Protein AF-A0AAD5ZAA9-F1 (afdb_monomer)

Secondary structure (DSSP, 8-state):
------PPPPPPPPPPHHHHHHHHHHHHHHHHHHHHHS--SS--EEEEEE-TT-BTTBEEEEEEESS-EEEEEEEESS--TTS-SSPEEPEEEETTEEEE--SS---S-EEEEEEETT--EEEEEEEE-TT--SSEEEEEEPEE-

pLDDT: mean 80.76, std 20.38, range [36.91, 98.44]

Sequence (145 aa):
MSIQTKIKSSSPPPPSIITMASRLFALSASLALLCLLIPSAYGKTASFHVEQGSNNIYFAVNIKYDGVITAVALKQTNPPYSRESGWLPFTHNFGTVWRFDPQDPTLPPFSIKITDSQNNNFVAKNVIPPNWKPNTVYTANLVRA

Foldseek 3Di:
DDDDDDDDDDDDDDDDPVVVVVVVVVVVVVVVVVVVVDPPPAFWKKKWAWAQPDDQQKTKTQIDGDAAFPWKWKAAPDDPPVDDRDTHTWDDDDDRMTIDGDPDGHADQIKMWTQGPVRWIWIFPSQQGRPHHHRDMTMGGIDTD

Structure (mmCIF, N/CA/C/O backbone):
data_AF-A0AAD5ZAA9-F1
#
_entry.id   AF-A0AAD5ZAA9-F1
#
loop_
_atom_site.group_PDB
_atom_site.id
_atom_site.type_symbol
_atom_site.label_atom_id
_atom_site.label_alt_id
_atom_site.label_comp_id
_atom_site.label_asym_id
_atom_site.label_entity_id
_atom_site.label_seq_id
_atom_site.pdbx_PDB_ins_code
_atom_site.Cartn_x
_atom_site.Cartn_y
_atom_site.Cartn_z
_atom_site.occupancy
_atom_site.B_iso_or_equiv
_atom_site.auth_seq_id
_atom_site.auth_comp_id
_atom_site.auth_asym_id
_atom_site.auth_atom_id
_atom_site.pdbx_PDB_model_num
ATOM 1 N N . MET A 1 1 ? -73.974 -15.258 64.549 1.00 39.56 1 MET A N 1
ATOM 2 C CA . MET A 1 1 ? -74.560 -14.489 63.432 1.00 39.56 1 MET A CA 1
ATOM 3 C C . MET A 1 1 ? -73.467 -13.552 62.931 1.00 39.56 1 MET A C 1
ATOM 5 O O . MET A 1 1 ? -73.210 -12.546 63.573 1.00 39.56 1 MET A O 1
ATOM 9 N N . SER A 1 2 ? -72.708 -13.965 61.911 1.00 40.00 2 SER A N 1
ATOM 10 C CA . SER A 1 2 ? -71.515 -13.239 61.441 1.00 40.00 2 SER A CA 1
ATOM 11 C C . SER A 1 2 ? -71.872 -12.331 60.270 1.00 40.00 2 SER A C 1
ATOM 13 O O . SER A 1 2 ? -72.460 -12.785 59.291 1.00 40.00 2 SER A O 1
ATOM 15 N N . ILE A 1 3 ? -71.522 -11.052 60.384 1.00 44.72 3 ILE A N 1
ATOM 16 C CA . ILE A 1 3 ? -71.769 -10.025 59.371 1.00 44.72 3 ILE A CA 1
ATOM 17 C C . ILE A 1 3 ? -70.599 -10.057 58.381 1.00 44.72 3 ILE A C 1
ATOM 19 O O . ILE A 1 3 ? -69.461 -9.807 58.767 1.00 44.72 3 ILE A O 1
ATOM 23 N N . GLN A 1 4 ? -70.868 -10.381 57.116 1.00 37.91 4 GLN A N 1
ATOM 24 C CA . GLN A 1 4 ? -69.881 -10.294 56.035 1.00 37.91 4 GLN A CA 1
ATOM 25 C C . GLN A 1 4 ? -69.883 -8.873 55.452 1.00 37.91 4 GLN A C 1
ATOM 27 O O . GLN A 1 4 ? -70.872 -8.445 54.856 1.00 37.91 4 GLN A O 1
ATOM 32 N N . THR A 1 5 ? -68.780 -8.139 55.592 1.00 48.19 5 THR A N 1
ATOM 33 C CA . THR A 1 5 ? -68.548 -6.858 54.909 1.00 48.19 5 THR A CA 1
ATOM 34 C C . THR A 1 5 ? -67.944 -7.111 53.525 1.00 48.19 5 THR A C 1
ATOM 36 O O . THR A 1 5 ? -66.814 -7.565 53.375 1.00 48.19 5 THR A O 1
ATOM 39 N N . LYS A 1 6 ? -68.717 -6.825 52.474 1.00 49.00 6 LYS A N 1
ATOM 40 C CA . LYS A 1 6 ? -68.293 -6.960 51.074 1.00 49.00 6 LYS A CA 1
ATOM 41 C C . LYS A 1 6 ? -67.412 -5.764 50.681 1.00 49.00 6 LYS A C 1
ATOM 43 O O . LYS A 1 6 ? -67.917 -4.657 50.521 1.00 49.00 6 LYS A O 1
ATOM 48 N N . ILE A 1 7 ? -66.108 -5.981 50.510 1.00 52.75 7 ILE A N 1
ATOM 49 C CA . ILE A 1 7 ? -65.159 -4.957 50.042 1.00 52.75 7 ILE A CA 1
ATOM 50 C C . ILE A 1 7 ? -65.324 -4.797 48.521 1.00 52.75 7 ILE A C 1
ATOM 52 O O . ILE A 1 7 ? -65.201 -5.761 47.765 1.00 52.75 7 ILE A O 1
ATOM 56 N N . LYS A 1 8 ? -65.650 -3.585 48.061 1.00 44.75 8 LYS A N 1
ATOM 57 C CA . LYS A 1 8 ? -65.793 -3.247 46.637 1.00 44.75 8 LYS A CA 1
ATOM 58 C C . LYS A 1 8 ? -64.402 -3.095 46.011 1.00 44.75 8 LYS A C 1
ATOM 60 O O . LYS A 1 8 ? -63.651 -2.208 46.394 1.00 44.75 8 LYS A O 1
ATOM 65 N N . SER A 1 9 ? -64.068 -3.961 45.055 1.00 45.44 9 SER A N 1
ATOM 66 C CA . SER A 1 9 ? -62.850 -3.867 44.240 1.00 45.44 9 SER A CA 1
ATOM 67 C C . SER A 1 9 ? -62.952 -2.666 43.292 1.00 45.44 9 SER A C 1
ATOM 69 O O . SER A 1 9 ? -63.839 -2.622 42.440 1.00 45.44 9 SER A O 1
ATOM 71 N N . SER A 1 10 ? -62.076 -1.675 43.460 1.00 44.81 10 SER A N 1
ATOM 72 C CA . SER A 1 10 ? -61.859 -0.601 42.487 1.00 44.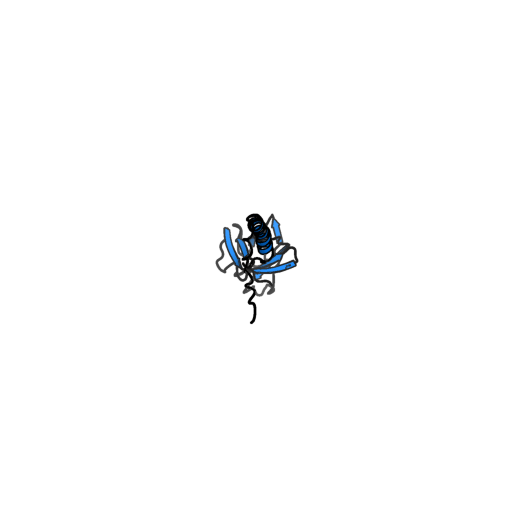81 10 SER A CA 1
ATOM 73 C C . SER A 1 10 ? -60.661 -0.960 41.609 1.00 44.81 10 SER A C 1
ATOM 75 O O . SER A 1 10 ? -59.551 -1.113 42.118 1.00 44.81 10 SER A O 1
ATOM 77 N N . SER A 1 11 ? -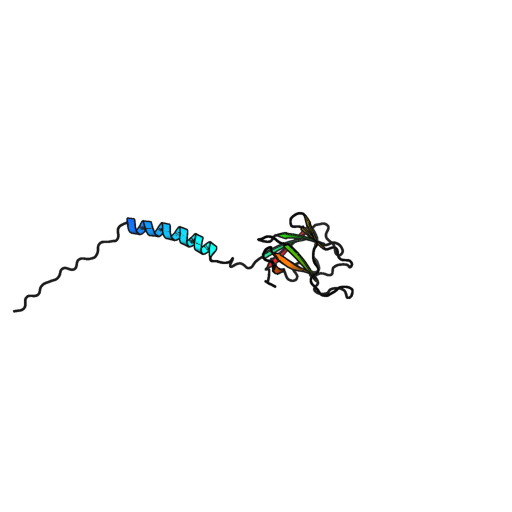60.868 -1.091 40.300 1.00 48.34 11 SER A N 1
ATOM 78 C CA . SER A 1 11 ? -59.777 -1.237 39.331 1.00 48.34 11 SER A CA 1
ATOM 79 C C . SER A 1 11 ? -58.938 0.049 39.252 1.00 48.34 11 SER A C 1
ATOM 81 O O . SER A 1 11 ? -59.514 1.138 39.337 1.00 48.34 11 SER A O 1
ATOM 83 N N . PRO A 1 12 ? -57.609 -0.037 39.053 1.00 53.31 12 PRO A N 1
ATOM 84 C CA . PRO A 1 12 ? -56.766 1.145 38.897 1.00 53.31 12 PRO A CA 1
ATOM 85 C C . PRO A 1 12 ? -57.106 1.906 37.599 1.00 53.31 12 PRO A C 1
ATOM 87 O O . PRO A 1 12 ? -57.483 1.275 36.607 1.00 53.31 12 PRO A O 1
ATOM 90 N N . PRO A 1 13 ? -56.991 3.248 37.583 1.00 55.03 13 PRO A N 1
ATOM 91 C CA . PRO A 1 13 ? -57.265 4.037 36.387 1.00 55.03 13 PRO A CA 1
ATOM 92 C C . PRO A 1 13 ? -56.233 3.740 35.284 1.00 55.03 13 PRO A C 1
ATOM 94 O O . PRO A 1 13 ? -55.067 3.471 35.595 1.00 55.03 13 PRO A O 1
ATOM 97 N N . PRO A 1 14 ? -56.624 3.801 33.996 1.00 54.78 14 PRO A N 1
ATOM 98 C CA . PRO A 1 14 ? -55.675 3.652 32.902 1.00 54.78 14 PRO A CA 1
ATOM 99 C C . PRO A 1 14 ? -54.648 4.798 32.931 1.00 54.78 14 PRO A C 1
ATOM 101 O O . PRO A 1 14 ? -55.004 5.932 33.261 1.00 54.78 14 PRO A O 1
ATOM 104 N N . PRO A 1 15 ? -53.374 4.533 32.591 1.00 51.41 15 PRO A N 1
ATOM 105 C CA . PRO A 1 15 ? -52.352 5.571 32.564 1.00 51.41 15 PRO A CA 1
ATOM 106 C C . PRO A 1 15 ? -52.678 6.638 31.507 1.00 51.41 15 PRO A C 1
ATOM 108 O O . PRO A 1 15 ? -53.058 6.324 30.379 1.00 51.41 15 PRO A O 1
ATOM 111 N N . SER A 1 16 ?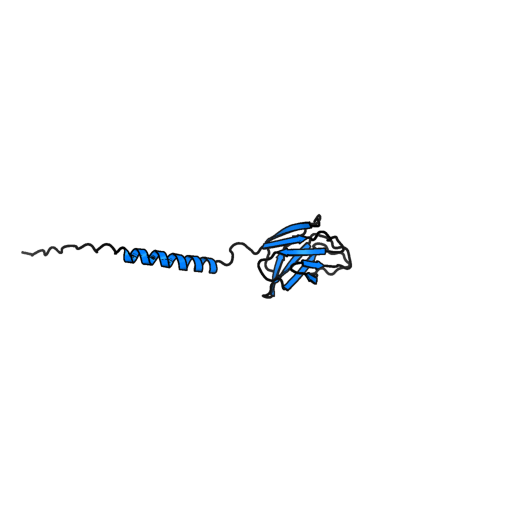 -52.518 7.909 31.879 1.00 53.25 16 SER A N 1
ATOM 112 C CA . SER A 1 16 ? -52.784 9.069 31.022 1.00 53.25 16 SER A CA 1
ATOM 113 C C . SER A 1 16 ? -51.862 9.110 29.793 1.00 53.25 16 SER A C 1
ATOM 115 O O . SER A 1 16 ? -50.688 8.752 29.873 1.00 53.25 16 SER A O 1
ATOM 117 N N . ILE A 1 17 ? -52.361 9.651 28.672 1.00 51.44 17 ILE A N 1
ATOM 118 C CA . ILE A 1 17 ? -51.643 9.819 27.383 1.00 51.44 17 ILE A CA 1
ATOM 119 C C . ILE A 1 17 ? -50.272 10.509 27.548 1.00 51.44 17 ILE A C 1
ATOM 121 O O . ILE A 1 17 ? -49.320 10.208 26.827 1.00 51.44 17 ILE A O 1
ATOM 125 N N . ILE A 1 18 ? -50.135 11.378 28.554 1.00 46.84 18 ILE A N 1
ATOM 126 C CA . ILE A 1 18 ? -48.894 12.097 28.879 1.00 46.84 18 ILE A CA 1
ATOM 127 C C . ILE A 1 18 ? -47.756 11.120 29.242 1.00 46.84 18 ILE A C 1
ATOM 129 O O . ILE A 1 18 ? -46.609 11.340 28.862 1.00 46.84 18 ILE A O 1
ATOM 133 N N . THR A 1 19 ? -48.067 9.988 29.885 1.00 45.69 19 THR A N 1
ATOM 134 C CA . THR A 1 19 ? -47.085 8.952 30.250 1.00 45.69 19 THR A CA 1
ATOM 135 C C . THR A 1 19 ? -46.587 8.154 29.035 1.00 45.69 19 THR A C 1
ATOM 137 O O . THR A 1 19 ? -45.471 7.633 29.062 1.00 45.69 19 THR A O 1
ATOM 140 N N . MET A 1 20 ? -47.363 8.081 27.946 1.00 46.16 20 MET A N 1
ATOM 141 C CA . MET A 1 20 ? -46.938 7.437 26.694 1.00 46.16 20 MET A CA 1
ATOM 142 C C . MET A 1 20 ? -45.967 8.312 25.888 1.00 46.16 20 MET A C 1
ATOM 144 O O . MET A 1 20 ? -45.001 7.794 25.326 1.00 46.16 20 MET A O 1
ATOM 148 N N . ALA A 1 21 ? -46.165 9.634 25.872 1.00 44.53 21 ALA A N 1
ATOM 149 C CA . ALA A 1 21 ? -45.329 10.562 25.104 1.00 44.53 21 ALA A CA 1
ATOM 150 C C . ALA A 1 21 ? -43.888 10.676 25.645 1.00 44.53 21 ALA A C 1
ATOM 152 O O . ALA A 1 21 ? -42.945 10.851 24.872 1.00 44.53 21 ALA A O 1
ATOM 153 N N . SER A 1 22 ? -43.682 10.481 26.953 1.00 36.91 22 SER A N 1
ATOM 154 C CA . SER A 1 22 ? -42.344 10.482 27.567 1.00 36.91 22 SER A CA 1
ATOM 155 C C . SER A 1 22 ? -41.469 9.295 27.144 1.00 36.91 22 SER A C 1
ATOM 157 O O . SER A 1 22 ? -40.252 9.343 27.309 1.00 36.91 22 SER A O 1
ATOM 159 N N . ARG A 1 23 ? -42.056 8.228 26.583 1.00 46.72 23 ARG A N 1
ATOM 160 C CA . ARG A 1 23 ? -41.303 7.038 26.154 1.00 46.72 23 ARG A CA 1
ATOM 161 C C . ARG A 1 23 ? -40.798 7.105 24.713 1.00 46.72 23 ARG A C 1
ATOM 163 O O . ARG A 1 23 ? -39.872 6.374 24.384 1.00 46.72 23 ARG A O 1
ATOM 170 N N . LEU A 1 24 ? -41.322 8.006 23.882 1.00 46.22 24 LEU A N 1
ATOM 171 C CA . LEU A 1 24 ? -40.852 8.191 22.501 1.00 46.22 24 LEU A CA 1
ATOM 172 C C . LEU A 1 24 ? -39.565 9.030 22.418 1.00 46.22 24 LEU A C 1
ATOM 174 O O . LEU A 1 24 ? -38.697 8.730 21.603 1.00 46.22 24 LEU A O 1
ATOM 178 N N . PHE A 1 25 ? -39.381 10.008 23.311 1.00 47.34 25 PHE A N 1
ATOM 179 C CA . PHE A 1 25 ? -38.142 10.801 23.380 1.00 47.34 25 PHE A CA 1
ATOM 180 C C . PHE A 1 25 ? -36.964 10.061 24.035 1.00 47.34 25 PHE A C 1
ATOM 182 O O . PHE A 1 25 ? -35.810 10.358 23.740 1.00 47.34 25 PHE A O 1
ATOM 189 N N . ALA A 1 26 ? -37.225 9.062 24.882 1.00 49.62 26 ALA A N 1
ATOM 190 C CA . ALA A 1 26 ? -36.168 8.240 25.477 1.00 49.62 26 ALA A CA 1
ATOM 191 C C . ALA A 1 26 ? -35.554 7.233 24.481 1.00 49.62 26 ALA A C 1
ATOM 193 O O . ALA A 1 26 ? -34.403 6.820 24.646 1.00 49.62 26 ALA A O 1
ATOM 194 N N . LEU A 1 27 ? -36.290 6.851 23.427 1.00 47.12 27 LEU A N 1
ATOM 195 C CA . LEU A 1 27 ? -35.786 5.945 22.390 1.00 47.12 27 LEU A CA 1
ATOM 196 C C . LEU A 1 27 ? -34.840 6.632 21.392 1.00 47.12 27 LEU A C 1
ATOM 198 O O . LEU A 1 27 ? -33.920 5.977 20.906 1.00 47.12 27 LEU A O 1
ATOM 202 N N . SER A 1 28 ? -35.013 7.929 21.104 1.00 55.03 28 SER A N 1
ATOM 203 C CA . SER A 1 28 ? -34.153 8.632 20.136 1.00 55.03 28 SER A CA 1
ATOM 204 C C . SER A 1 28 ? -32.735 8.853 20.670 1.00 55.03 28 SER A C 1
ATOM 206 O O . SER A 1 28 ? -31.763 8.619 19.954 1.00 55.03 28 SER A O 1
ATOM 208 N N . ALA A 1 29 ? -32.604 9.208 21.952 1.00 52.12 29 ALA A N 1
ATOM 209 C CA . ALA A 1 29 ? -31.305 9.319 22.614 1.00 52.12 29 ALA A CA 1
ATOM 210 C C . ALA A 1 29 ? -30.630 7.947 22.805 1.00 52.12 29 ALA A C 1
ATOM 212 O O . ALA A 1 29 ? -29.414 7.830 22.653 1.00 52.12 29 ALA A O 1
A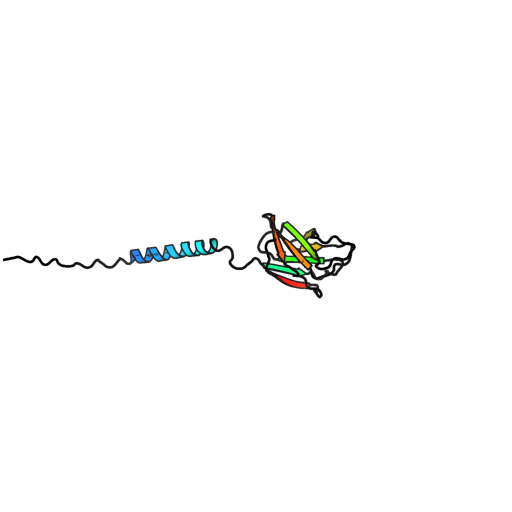TOM 213 N N . SER A 1 30 ? -31.413 6.892 23.070 1.00 57.97 30 SER A N 1
ATOM 214 C CA . SER A 1 30 ? -30.886 5.532 23.261 1.00 57.97 30 SER A CA 1
ATOM 215 C C . SER A 1 30 ? -30.327 4.918 21.973 1.00 57.97 30 SER A C 1
ATOM 217 O O . SER A 1 30 ? -29.340 4.191 22.031 1.00 57.97 30 SER A O 1
ATOM 219 N N . LEU A 1 31 ? -30.908 5.224 20.806 1.00 53.16 31 LEU A N 1
ATOM 220 C CA . LEU A 1 31 ? -30.427 4.701 19.523 1.00 53.16 31 LEU A CA 1
ATOM 221 C C . LEU A 1 31 ? -29.135 5.396 19.057 1.00 53.16 31 LEU A C 1
ATOM 223 O O . LEU A 1 31 ? -28.230 4.732 18.556 1.00 53.16 31 LEU A O 1
ATOM 227 N N . ALA A 1 32 ? -29.009 6.709 19.282 1.00 56.78 32 ALA A N 1
ATOM 228 C CA . ALA A 1 32 ? -27.769 7.444 19.018 1.00 56.78 32 ALA A CA 1
ATOM 229 C C . ALA A 1 32 ? -26.620 6.965 19.923 1.00 56.78 32 ALA A C 1
ATOM 231 O O . ALA A 1 32 ? -25.493 6.799 19.457 1.00 56.78 32 ALA A O 1
ATOM 232 N N . LEU A 1 33 ? -26.917 6.674 21.194 1.00 55.81 33 LEU A N 1
ATOM 233 C CA . LEU A 1 33 ? -25.949 6.097 22.124 1.00 55.81 33 LEU A CA 1
ATOM 234 C C . LEU A 1 33 ? -25.558 4.661 21.724 1.00 55.81 33 LEU A C 1
ATOM 236 O O . LEU A 1 33 ? -24.389 4.304 21.830 1.00 55.81 33 LEU A O 1
ATOM 240 N N . LEU A 1 34 ? -26.492 3.864 21.185 1.00 55.06 34 LEU A N 1
ATOM 241 C CA . LEU A 1 34 ? -26.191 2.540 20.627 1.00 55.06 34 LEU A CA 1
ATOM 242 C C . LEU A 1 34 ? -25.273 2.615 19.395 1.00 55.06 34 LEU A C 1
ATOM 244 O O . LEU A 1 34 ? -24.342 1.823 19.296 1.00 55.06 34 LEU A O 1
ATOM 248 N N . CYS A 1 35 ? -25.470 3.584 18.491 1.00 54.88 35 CYS A N 1
ATOM 249 C CA . CYS A 1 35 ? -24.570 3.806 17.347 1.00 54.88 35 CYS A CA 1
ATOM 250 C C . CYS A 1 35 ? -23.137 4.191 17.757 1.00 54.88 35 CYS A C 1
ATOM 252 O O . CYS A 1 35 ? -22.214 3.969 16.981 1.00 54.88 35 CYS A O 1
ATOM 254 N N . LEU A 1 36 ? -22.940 4.745 18.960 1.00 57.59 36 LEU A N 1
ATOM 255 C CA . LEU A 1 36 ? -21.615 5.054 19.516 1.00 57.59 36 LEU A CA 1
ATOM 256 C C . LEU A 1 36 ? -21.005 3.888 20.318 1.00 57.59 36 LEU A C 1
ATOM 258 O O . LEU A 1 36 ? -19.793 3.851 20.512 1.00 57.59 36 LEU A O 1
ATOM 262 N N . LEU A 1 37 ? -21.828 2.946 20.792 1.00 57.41 37 LEU A N 1
ATOM 263 C CA . LEU A 1 37 ? -21.423 1.801 21.622 1.00 57.41 37 LEU A CA 1
ATOM 264 C C . LEU A 1 37 ? -21.113 0.532 20.822 1.00 57.41 37 LEU A C 1
ATOM 266 O O . LEU A 1 37 ? -20.570 -0.419 21.382 1.00 57.41 37 LEU A O 1
ATOM 270 N N . ILE A 1 38 ? -21.438 0.506 19.530 1.00 55.53 38 ILE A N 1
ATOM 271 C CA . ILE A 1 38 ? -21.005 -0.556 18.626 1.00 55.53 38 ILE A CA 1
ATOM 272 C C . ILE A 1 38 ? -19.684 -0.080 18.000 1.00 55.53 38 ILE A C 1
ATOM 274 O O . ILE A 1 38 ? -19.733 0.704 17.050 1.00 55.53 38 ILE A O 1
ATOM 278 N N . PRO A 1 39 ? -18.491 -0.508 18.478 1.00 55.25 39 PRO A N 1
ATOM 279 C 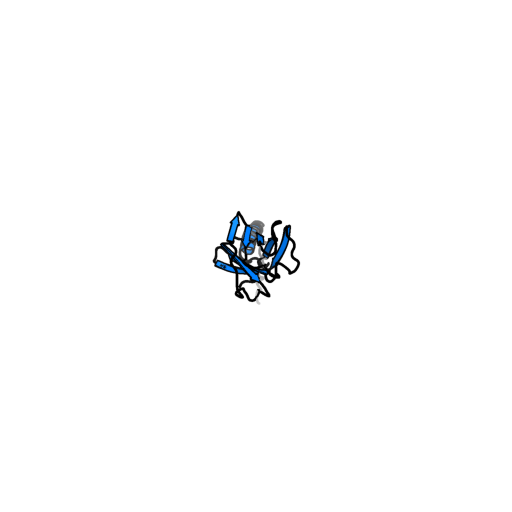CA . PRO A 1 39 ? -17.306 -0.440 17.623 1.00 55.25 39 PRO A CA 1
ATOM 280 C C . PRO A 1 39 ? -17.696 -1.090 16.301 1.00 55.25 39 PRO A C 1
ATOM 282 O O . PRO A 1 39 ? -18.325 -2.148 16.341 1.00 55.25 39 PRO A O 1
ATOM 285 N N . SER A 1 40 ? -17.422 -0.432 15.169 1.00 56.31 40 SER A N 1
ATOM 286 C CA . SER A 1 40 ? -17.875 -0.872 13.847 1.00 56.31 40 SER A CA 1
ATOM 287 C C . SER A 1 40 ? -17.787 -2.398 13.741 1.00 56.31 40 SER A C 1
ATOM 289 O O . SER A 1 40 ? -16.707 -2.975 13.675 1.00 56.31 40 SER A O 1
ATOM 291 N N . ALA A 1 41 ? -18.943 -3.075 13.789 1.00 51.53 41 ALA A N 1
ATOM 292 C CA . ALA A 1 41 ? -19.013 -4.542 13.779 1.00 51.53 41 ALA A CA 1
ATOM 293 C C . ALA A 1 41 ? -18.507 -5.130 12.445 1.00 51.53 41 ALA A C 1
ATOM 295 O O . ALA A 1 41 ? -18.383 -6.341 12.274 1.00 51.53 41 ALA A O 1
ATOM 296 N N . TYR A 1 42 ? -18.195 -4.244 11.503 1.00 57.47 42 TYR A N 1
ATOM 297 C CA . TYR A 1 42 ? -17.533 -4.494 10.245 1.00 57.47 42 TYR A CA 1
ATOM 298 C C . TYR A 1 42 ? -16.040 -4.222 10.446 1.00 57.47 42 TYR A C 1
ATOM 300 O O . TYR A 1 42 ? -15.645 -3.091 10.732 1.00 57.47 42 TYR A O 1
ATOM 308 N N . GLY A 1 43 ? -15.211 -5.264 10.332 1.00 71.00 43 GLY A N 1
ATOM 309 C CA . GLY A 1 43 ? -13.756 -5.137 10.428 1.00 71.00 43 GLY A CA 1
ATOM 310 C C . GLY A 1 43 ? -13.210 -4.005 9.547 1.00 71.00 43 GLY A C 1
ATOM 311 O O . GLY A 1 43 ? -13.802 -3.655 8.524 1.00 71.00 43 GLY A O 1
ATOM 312 N N . LYS A 1 44 ? -12.077 -3.409 9.944 1.00 88.69 44 LYS A N 1
ATOM 313 C CA . LYS A 1 44 ? -11.480 -2.301 9.184 1.00 88.69 44 LYS A CA 1
ATOM 314 C C . LYS A 1 44 ? -11.148 -2.756 7.761 1.00 88.69 44 LYS A C 1
ATOM 316 O O . LYS A 1 44 ? -10.595 -3.835 7.565 1.00 88.69 44 LYS A O 1
ATOM 321 N N . THR A 1 45 ? -11.444 -1.918 6.775 1.00 94.56 45 THR A N 1
ATOM 322 C CA . THR A 1 45 ? -11.114 -2.165 5.367 1.00 94.56 45 THR A CA 1
ATOM 323 C C . THR A 1 45 ? -10.254 -1.036 4.822 1.00 94.56 45 THR A C 1
ATOM 325 O O . THR A 1 45 ? -10.253 0.079 5.347 1.00 94.56 45 THR A O 1
ATOM 328 N N . ALA A 1 46 ? -9.499 -1.330 3.768 1.00 96.50 46 ALA A N 1
ATOM 329 C CA . ALA A 1 46 ? -8.800 -0.319 2.989 1.00 96.50 46 ALA A CA 1
ATOM 330 C C . ALA A 1 46 ? -8.836 -0.669 1.502 1.00 96.50 46 ALA A C 1
ATOM 332 O O . ALA A 1 46 ? -8.889 -1.844 1.124 1.00 96.50 46 ALA A O 1
ATOM 333 N N . SER A 1 47 ? -8.801 0.367 0.666 1.00 97.94 47 SER A N 1
ATOM 334 C CA . SER A 1 47 ? -8.649 0.242 -0.785 1.00 97.94 47 SER A CA 1
ATOM 335 C C . SER A 1 47 ? -7.302 0.803 -1.220 1.00 97.94 47 SER A C 1
ATOM 337 O O . SER A 1 47 ? -6.883 1.858 -0.750 1.00 97.94 47 SER A O 1
ATOM 339 N N . PHE A 1 48 ? -6.648 0.086 -2.121 1.00 98.12 48 PHE A N 1
ATOM 340 C CA . PHE A 1 48 ? -5.292 0.304 -2.598 1.00 98.12 48 PHE A CA 1
ATOM 341 C C . PHE A 1 48 ? -5.366 0.501 -4.110 1.00 98.12 48 PHE A C 1
ATOM 343 O O . PHE A 1 48 ? -5.426 -0.467 -4.870 1.00 98.12 48 PHE A O 1
ATOM 350 N N . HIS A 1 49 ? -5.427 1.753 -4.551 1.00 98.38 49 HIS A N 1
ATOM 351 C CA . HIS A 1 49 ? -5.376 2.092 -5.969 1.00 98.38 49 HIS A CA 1
ATOM 352 C C . HIS A 1 49 ? -3.917 2.182 -6.395 1.00 98.38 49 HIS A C 1
ATOM 354 O O . HIS A 1 49 ? -3.186 3.067 -5.962 1.00 98.38 49 HIS A O 1
ATOM 360 N N . VAL A 1 50 ? -3.477 1.227 -7.208 1.00 97.81 50 VAL A N 1
ATOM 361 C CA . VAL A 1 50 ? -2.138 1.255 -7.793 1.00 97.81 50 VAL A CA 1
ATOM 362 C C . VAL A 1 50 ? -2.125 2.296 -8.903 1.00 97.81 50 VAL A C 1
ATOM 364 O O . VAL A 1 50 ? -2.900 2.194 -9.852 1.00 97.81 50 VAL A O 1
ATOM 367 N N . GLU A 1 51 ? -1.243 3.283 -8.797 1.00 97.19 51 GLU A N 1
ATOM 368 C CA . GLU A 1 51 ? -1.169 4.405 -9.734 1.00 97.19 51 GLU A CA 1
ATOM 369 C C . GLU A 1 51 ? -0.718 3.953 -11.132 1.00 97.19 51 GLU A C 1
ATOM 371 O O . GLU A 1 51 ? 0.024 2.977 -11.273 1.00 97.19 51 GLU A O 1
ATOM 376 N N . GLN A 1 52 ? -1.140 4.673 -12.177 1.00 95.38 52 GLN A N 1
ATOM 377 C CA . GLN A 1 52 ? -0.912 4.306 -13.586 1.00 95.38 52 GLN A CA 1
ATOM 378 C 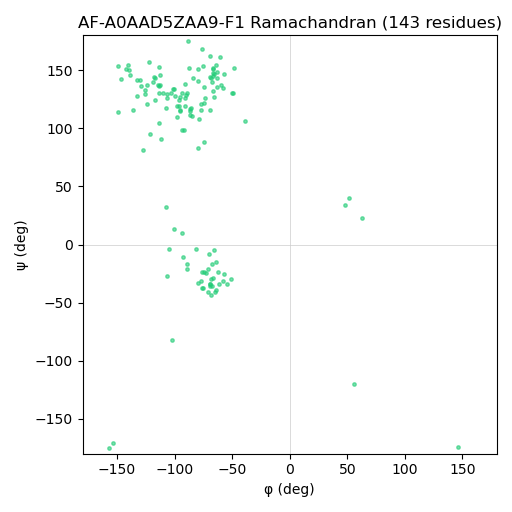C . GLN A 1 52 ? 0.575 4.152 -13.964 1.00 95.38 52 GLN A C 1
ATOM 380 O O . GLN A 1 52 ? 0.897 3.336 -14.823 1.00 95.38 52 GLN A O 1
ATOM 385 N N . GLY A 1 53 ? 1.479 4.903 -13.326 1.00 93.56 53 GLY A N 1
ATOM 386 C CA . GLY A 1 53 ? 2.927 4.840 -13.582 1.00 93.56 53 GLY A CA 1
ATOM 387 C C . GLY A 1 53 ? 3.661 3.690 -12.881 1.00 93.56 53 GLY A C 1
ATOM 388 O O . GLY A 1 53 ? 4.866 3.532 -13.074 1.00 93.56 53 GLY A O 1
ATOM 389 N N . SER A 1 54 ? 2.963 2.903 -12.057 1.00 95.31 54 SER A N 1
ATOM 390 C CA . SER A 1 54 ? 3.586 1.833 -11.278 1.00 95.31 54 SER A CA 1
ATOM 391 C C . SER A 1 54 ? 4.087 0.688 -12.159 1.00 95.31 54 SER A C 1
ATOM 393 O O . SER A 1 54 ? 3.452 0.297 -13.134 1.00 95.31 54 SER A O 1
ATOM 395 N N . ASN A 1 55 ? 5.221 0.111 -11.784 1.00 93.88 55 ASN A N 1
ATOM 396 C CA . ASN A 1 55 ? 5.845 -1.068 -12.373 1.00 93.88 55 ASN A CA 1
ATOM 397 C C . ASN A 1 55 ? 6.706 -1.780 -11.301 1.00 93.88 55 ASN A C 1
ATOM 399 O O . ASN A 1 55 ? 6.650 -1.448 -10.118 1.00 93.88 55 ASN A O 1
ATOM 403 N N . ASN A 1 56 ? 7.511 -2.771 -11.687 1.00 90.00 56 ASN A N 1
ATOM 404 C CA . ASN A 1 56 ? 8.279 -3.547 -10.709 1.00 90.00 56 ASN A CA 1
ATOM 405 C C . ASN A 1 56 ? 9.440 -2.762 -10.068 1.00 90.00 56 ASN A C 1
ATOM 407 O O . ASN A 1 56 ? 9.880 -3.141 -8.988 1.00 90.00 56 ASN A O 1
ATOM 411 N N . ILE A 1 57 ? 9.930 -1.685 -10.684 1.00 90.81 57 ILE A N 1
ATOM 412 C CA . ILE A 1 57 ? 11.034 -0.852 -10.170 1.00 90.81 57 ILE A CA 1
ATOM 413 C C . ILE A 1 57 ? 10.560 0.494 -9.597 1.00 90.81 57 ILE A C 1
ATOM 415 O O . ILE A 1 57 ? 11.359 1.249 -9.057 1.00 90.81 57 ILE A O 1
ATOM 419 N N . TYR A 1 58 ? 9.264 0.789 -9.692 1.00 92.94 58 TYR A N 1
ATOM 420 C CA . TYR A 1 58 ? 8.630 1.987 -9.151 1.00 92.94 58 TYR A CA 1
ATOM 421 C C . TYR A 1 58 ? 7.194 1.654 -8.762 1.00 92.94 58 TYR A C 1
ATOM 423 O O . TYR A 1 58 ? 6.381 1.365 -9.634 1.00 92.94 58 TYR A O 1
ATOM 431 N N . PHE A 1 59 ? 6.849 1.700 -7.479 1.00 95.31 59 PHE A N 1
ATOM 432 C CA . PHE A 1 59 ? 5.507 1.340 -7.029 1.00 95.31 59 PHE A CA 1
ATOM 433 C C . PHE A 1 59 ? 4.866 2.486 -6.246 1.00 95.31 59 PHE A C 1
ATOM 435 O O . PHE A 1 59 ? 5.389 2.910 -5.218 1.00 95.31 59 PHE A O 1
ATOM 442 N N . ALA A 1 60 ? 3.719 2.980 -6.714 1.00 96.62 60 ALA A N 1
ATOM 443 C CA . ALA A 1 60 ? 2.954 4.022 -6.042 1.00 96.62 60 ALA A CA 1
ATOM 444 C C . ALA A 1 60 ? 1.510 3.565 -5.816 1.00 96.62 60 ALA A C 1
ATOM 446 O O . ALA A 1 60 ? 0.848 3.041 -6.716 1.00 96.62 60 ALA A O 1
ATOM 447 N N . VAL A 1 61 ? 1.021 3.764 -4.595 1.00 97.75 61 VAL A N 1
ATOM 448 C CA . VAL A 1 61 ? -0.315 3.338 -4.186 1.00 97.75 61 VAL A CA 1
ATOM 449 C C . VAL A 1 61 ? -1.035 4.461 -3.457 1.00 97.75 61 VAL A C 1
ATOM 451 O O . VAL A 1 61 ? -0.523 5.035 -2.495 1.00 97.75 61 VAL A O 1
ATOM 454 N N . ASN A 1 62 ? -2.244 4.758 -3.908 1.00 97.94 62 ASN A N 1
ATOM 455 C CA . ASN A 1 62 ? -3.174 5.633 -3.223 1.00 97.94 62 ASN A CA 1
ATOM 456 C C . ASN A 1 62 ? -4.055 4.800 -2.291 1.00 97.94 62 ASN A C 1
ATOM 458 O O . ASN A 1 62 ? -4.754 3.880 -2.727 1.00 97.94 62 ASN A O 1
ATOM 462 N N . ILE A 1 63 ? -3.977 5.090 -0.991 1.00 97.75 63 ILE A N 1
ATOM 463 C CA . ILE A 1 63 ? -4.637 4.291 0.040 1.00 97.75 63 ILE A CA 1
ATOM 464 C C . ILE A 1 63 ? -5.825 5.056 0.609 1.00 97.75 63 ILE A C 1
ATOM 466 O O . ILE A 1 63 ? -5.667 6.089 1.259 1.00 97.75 63 ILE A O 1
ATOM 470 N N . LYS A 1 64 ? -7.019 4.488 0.430 1.00 96.81 64 LYS A N 1
ATOM 471 C CA . LYS A 1 64 ? -8.236 4.928 1.110 1.00 96.81 64 LYS A CA 1
ATOM 472 C C . LYS A 1 64 ? -8.452 4.076 2.356 1.00 96.81 64 LYS A C 1
ATOM 474 O O . LYS A 1 64 ? -8.682 2.871 2.251 1.00 96.81 64 LYS A O 1
ATOM 479 N N . TYR A 1 65 ? -8.396 4.721 3.514 1.00 94.75 65 TYR A N 1
ATOM 480 C CA . TYR A 1 65 ? -8.560 4.128 4.839 1.00 94.75 65 TYR A CA 1
ATOM 481 C C . TYR A 1 65 ? -9.411 5.060 5.705 1.00 94.75 65 TYR A C 1
ATOM 483 O O . TYR A 1 65 ? -9.328 6.280 5.561 1.00 94.75 65 TYR A O 1
ATOM 491 N N . ASP A 1 66 ? -10.230 4.489 6.585 1.00 90.94 66 ASP A N 1
ATOM 492 C CA . ASP A 1 66 ? -11.043 5.257 7.529 1.00 90.94 66 ASP A CA 1
ATOM 493 C C . ASP A 1 66 ? -10.184 5.698 8.726 1.00 90.94 66 ASP A C 1
ATOM 495 O O . ASP A 1 66 ? -10.077 5.016 9.749 1.00 90.94 66 ASP A O 1
ATOM 499 N N . GLY A 1 67 ? -9.461 6.801 8.527 1.00 91.81 67 GLY A N 1
ATOM 500 C CA . GLY A 1 67 ? -8.557 7.394 9.506 1.00 91.81 67 GLY A CA 1
ATOM 501 C C . GLY A 1 67 ? -7.335 8.053 8.870 1.00 91.81 67 GLY A C 1
ATOM 502 O O . GLY A 1 67 ? -7.206 8.147 7.651 1.00 91.81 67 GLY A O 1
ATOM 503 N N . VAL A 1 68 ? -6.410 8.502 9.719 1.00 94.19 68 VAL A N 1
ATOM 504 C CA . VAL A 1 68 ? -5.151 9.121 9.285 1.00 94.19 68 VAL A CA 1
ATOM 505 C C . VAL A 1 68 ? -4.048 8.071 9.275 1.00 94.19 68 VAL A C 1
ATOM 507 O O . VAL A 1 68 ? -3.795 7.429 10.295 1.00 94.19 68 VAL A O 1
ATOM 510 N N . ILE A 1 69 ? -3.392 7.917 8.127 1.00 96.50 69 ILE A N 1
ATOM 511 C CA . ILE A 1 69 ? -2.223 7.052 7.960 1.00 96.50 69 ILE A CA 1
ATOM 512 C C . ILE A 1 69 ? -0.964 7.871 8.245 1.00 96.50 69 ILE A C 1
ATOM 514 O O . ILE A 1 69 ? -0.779 8.937 7.662 1.00 96.50 69 ILE A O 1
ATOM 518 N N . THR A 1 70 ? -0.094 7.362 9.113 1.00 97.12 70 THR A N 1
ATOM 519 C CA . THR A 1 70 ? 1.189 7.992 9.467 1.00 97.12 70 THR A CA 1
ATOM 520 C C . THR A 1 70 ? 2.386 7.270 8.863 1.00 97.12 70 THR A C 1
ATOM 522 O O . THR A 1 70 ? 3.398 7.907 8.585 1.00 97.12 70 THR A O 1
ATOM 525 N N . ALA A 1 71 ? 2.274 5.966 8.608 1.00 97.75 71 ALA A N 1
ATOM 526 C CA . ALA A 1 71 ? 3.294 5.202 7.904 1.00 97.75 71 ALA A CA 1
ATOM 527 C C . ALA A 1 71 ? 2.684 4.054 7.100 1.00 97.75 71 ALA A C 1
ATOM 529 O O . ALA A 1 71 ? 1.632 3.506 7.439 1.00 97.75 71 ALA A O 1
ATOM 530 N N . VAL A 1 72 ? 3.387 3.666 6.039 1.00 98.12 72 VAL A N 1
ATOM 531 C CA . VAL A 1 72 ? 3.047 2.515 5.203 1.00 98.12 72 VAL A CA 1
ATOM 532 C C . VAL A 1 72 ? 4.302 1.692 4.978 1.00 98.12 72 VAL A C 1
ATOM 534 O O . VAL A 1 72 ? 5.391 2.240 4.816 1.00 98.12 72 VAL A O 1
ATOM 537 N N . ALA A 1 73 ? 4.162 0.371 4.975 1.00 97.12 73 ALA A N 1
ATOM 538 C CA . ALA A 1 73 ? 5.244 -0.534 4.623 1.00 97.12 73 ALA A CA 1
ATOM 539 C C . ALA A 1 73 ? 4.743 -1.710 3.784 1.00 97.12 73 ALA A C 1
ATOM 541 O O . ALA A 1 73 ? 3.595 -2.129 3.898 1.00 97.12 73 ALA A O 1
ATOM 542 N N . LEU A 1 74 ? 5.624 -2.290 2.979 1.00 95.44 74 LEU A N 1
ATOM 543 C CA . LEU A 1 74 ? 5.351 -3.437 2.122 1.00 95.44 74 LEU A CA 1
ATOM 544 C C . LEU A 1 74 ? 6.192 -4.627 2.532 1.00 95.44 74 LEU A C 1
ATOM 546 O O . LEU A 1 74 ? 7.360 -4.492 2.880 1.00 95.44 74 LEU A O 1
ATOM 550 N N . LYS A 1 75 ? 5.606 -5.813 2.438 1.00 94.88 75 LYS A N 1
ATOM 551 C CA . LYS A 1 75 ? 6.322 -7.075 2.564 1.00 94.88 75 LYS A CA 1
ATOM 552 C C . LYS A 1 75 ? 6.047 -7.935 1.344 1.00 94.88 75 LYS A C 1
ATOM 554 O O . LYS A 1 75 ? 4.894 -8.148 0.968 1.00 94.88 75 LYS A O 1
ATOM 559 N N . GLN A 1 76 ? 7.119 -8.436 0.746 1.00 92.56 76 GLN A N 1
ATOM 560 C CA . GLN A 1 76 ? 7.052 -9.416 -0.331 1.00 92.56 76 GLN A CA 1
ATOM 561 C C . GLN A 1 76 ? 6.931 -10.812 0.265 1.00 92.56 76 GLN A C 1
ATOM 563 O O . GLN A 1 76 ? 7.541 -11.104 1.294 1.00 92.56 76 GLN A O 1
ATOM 568 N N . THR A 1 77 ? 6.160 -11.677 -0.390 1.00 91.31 77 THR A N 1
ATOM 569 C CA . THR A 1 77 ? 6.070 -13.081 0.035 1.00 91.31 77 THR A CA 1
ATOM 570 C C . THR A 1 77 ? 7.391 -13.814 -0.213 1.00 91.31 77 THR A C 1
ATOM 572 O O . THR A 1 77 ? 7.871 -14.501 0.680 1.00 91.31 77 THR A O 1
ATOM 575 N N . ASN A 1 78 ? 8.003 -13.591 -1.381 1.00 86.75 78 ASN A N 1
ATOM 576 C CA . ASN A 1 78 ? 9.270 -14.198 -1.790 1.00 86.75 78 ASN A CA 1
ATOM 577 C C . ASN A 1 78 ? 10.245 -13.087 -2.233 1.00 86.75 78 ASN A C 1
ATOM 579 O O . ASN A 1 78 ? 10.310 -12.780 -3.426 1.00 86.75 78 ASN A O 1
ATOM 583 N N . PRO A 1 79 ? 10.927 -12.397 -1.300 1.00 82.88 79 PRO A N 1
ATOM 584 C CA . PRO A 1 79 ? 11.923 -11.390 -1.660 1.00 82.88 79 PRO A CA 1
ATOM 585 C C . PRO A 1 79 ? 13.143 -12.041 -2.343 1.00 82.88 79 PRO A C 1
ATOM 587 O O . PRO A 1 79 ? 13.452 -13.201 -2.060 1.00 82.88 79 PRO A O 1
ATOM 590 N N . PRO A 1 80 ? 13.847 -11.322 -3.238 1.00 80.56 80 PRO A N 1
ATOM 591 C CA . PRO A 1 80 ? 15.109 -11.805 -3.794 1.00 80.56 80 PRO A CA 1
ATOM 592 C C . PRO A 1 80 ? 16.170 -11.947 -2.691 1.00 80.56 80 PRO A C 1
ATOM 594 O O . PRO A 1 80 ? 16.121 -11.232 -1.693 1.00 80.56 80 PRO A O 1
ATOM 597 N N . TYR A 1 81 ? 17.162 -12.822 -2.890 1.00 80.81 81 TYR A N 1
ATOM 598 C CA . TYR A 1 81 ? 18.249 -13.049 -1.920 1.00 80.81 81 TYR A CA 1
ATOM 599 C C . TYR A 1 81 ? 19.046 -11.783 -1.571 1.00 80.81 81 TYR A C 1
ATOM 601 O O . TYR A 1 81 ? 19.615 -11.704 -0.487 1.00 80.81 81 TYR A O 1
ATOM 609 N N . SER A 1 82 ? 19.070 -10.792 -2.466 1.00 78.62 82 SER A N 1
ATOM 610 C CA . SER A 1 82 ? 19.700 -9.485 -2.245 1.00 78.62 82 SER A CA 1
ATOM 611 C C . SER A 1 82 ? 18.966 -8.605 -1.225 1.00 78.62 82 SER A C 1
ATOM 613 O O . SER A 1 82 ? 19.475 -7.546 -0.866 1.00 78.62 82 SER A O 1
ATOM 615 N N . ARG A 1 83 ? 17.773 -9.004 -0.756 1.00 79.94 83 ARG A N 1
ATOM 616 C CA . ARG A 1 83 ? 16.904 -8.186 0.093 1.00 79.94 83 ARG A CA 1
ATOM 617 C C . ARG A 1 83 ? 16.541 -8.875 1.401 1.00 79.94 83 ARG A C 1
ATOM 619 O O . ARG A 1 83 ? 16.122 -10.031 1.428 1.00 79.94 83 ARG A O 1
ATOM 626 N N . GLU A 1 84 ? 16.586 -8.103 2.483 1.00 74.25 84 GLU A N 1
ATOM 627 C CA . GLU A 1 84 ? 16.095 -8.538 3.787 1.00 74.25 84 GLU A CA 1
ATOM 628 C C . GLU A 1 84 ? 14.613 -8.938 3.738 1.00 74.25 84 GLU A C 1
ATOM 630 O O . GLU A 1 84 ? 13.750 -8.240 3.195 1.00 74.25 84 GLU A O 1
ATOM 635 N N . SER A 1 85 ? 14.300 -10.073 4.360 1.00 80.19 85 SER A N 1
ATOM 636 C CA . SER A 1 85 ? 12.922 -10.525 4.532 1.00 80.19 85 SER A CA 1
ATOM 637 C C . SER A 1 85 ? 12.234 -9.697 5.621 1.00 80.19 85 SER A C 1
ATOM 639 O O . SER A 1 85 ? 12.237 -10.069 6.791 1.00 80.19 85 SER A O 1
ATOM 641 N N . GLY A 1 86 ? 11.629 -8.567 5.251 1.00 90.62 86 GLY A N 1
ATOM 642 C CA . GLY A 1 86 ? 11.086 -7.614 6.222 1.00 90.62 86 GLY A CA 1
ATOM 643 C C . GLY A 1 86 ? 9.981 -6.700 5.698 1.00 90.62 86 GLY A C 1
ATOM 644 O O . GLY A 1 86 ? 9.483 -6.857 4.583 1.00 90.62 86 GLY A O 1
ATOM 645 N N . TRP A 1 87 ? 9.567 -5.763 6.556 1.00 94.69 87 TRP A N 1
ATOM 646 C CA . TRP A 1 87 ? 8.681 -4.657 6.193 1.00 94.69 87 TRP A CA 1
ATOM 647 C C . TRP A 1 87 ? 9.519 -3.509 5.635 1.00 94.69 87 TRP A C 1
ATOM 649 O O . TRP A 1 87 ? 10.334 -2.937 6.350 1.00 94.69 87 TRP A O 1
ATOM 659 N N . LEU A 1 88 ? 9.289 -3.169 4.375 1.00 93.50 88 LEU A N 1
ATOM 660 C CA . LEU A 1 88 ? 9.999 -2.131 3.642 1.00 93.50 88 LEU A CA 1
ATOM 661 C C . LEU A 1 88 ? 9.165 -0.847 3.680 1.00 93.50 88 LEU A C 1
ATOM 663 O O . LEU A 1 88 ? 8.019 -0.878 3.225 1.00 93.50 88 LEU A O 1
ATOM 667 N N . PRO A 1 89 ? 9.673 0.259 4.242 1.00 95.31 89 PRO A N 1
ATOM 668 C CA . PRO A 1 89 ? 8.890 1.476 4.395 1.00 95.31 89 PRO A CA 1
ATOM 669 C C . PRO A 1 89 ? 8.603 2.126 3.041 1.00 95.31 89 PRO A C 1
ATOM 671 O O . PRO A 1 89 ? 9.437 2.121 2.138 1.00 95.31 89 PRO A O 1
ATOM 674 N N . PHE A 1 90 ? 7.418 2.710 2.921 1.00 96.81 90 PHE A N 1
ATOM 675 C CA . PHE A 1 90 ? 7.078 3.619 1.835 1.00 96.81 90 PHE A CA 1
ATOM 676 C C . PHE A 1 90 ? 7.481 5.037 2.228 1.00 96.81 90 PHE A C 1
ATOM 678 O O . PHE A 1 90 ? 7.452 5.412 3.401 1.00 96.81 90 PHE A O 1
ATOM 685 N N . THR A 1 91 ? 7.781 5.852 1.229 1.00 96.00 91 THR A N 1
ATOM 686 C CA . THR A 1 91 ? 7.897 7.298 1.369 1.00 96.00 91 THR A CA 1
ATOM 687 C C . THR A 1 91 ? 6.529 7.928 1.122 1.00 96.00 91 THR A C 1
ATOM 689 O O . THR A 1 91 ? 5.857 7.615 0.135 1.00 96.00 91 THR A O 1
ATOM 692 N N . HIS A 1 92 ? 6.094 8.812 2.021 1.00 95.25 92 HIS A N 1
ATOM 693 C CA . HIS A 1 92 ? 4.915 9.642 1.770 1.00 95.25 92 HIS A CA 1
ATOM 694 C C . HIS A 1 92 ? 5.224 10.600 0.618 1.00 95.25 92 HIS A C 1
ATOM 696 O O . HIS A 1 92 ? 6.259 11.262 0.637 1.00 95.25 92 HIS A O 1
ATOM 702 N N . ASN A 1 93 ? 4.369 10.622 -0.403 1.00 88.50 93 ASN A N 1
ATOM 703 C CA . ASN A 1 93 ? 4.581 11.461 -1.577 1.00 88.50 93 ASN A CA 1
ATOM 704 C C . ASN A 1 93 ? 3.691 12.711 -1.504 1.00 88.50 93 ASN A C 1
ATOM 706 O O . ASN A 1 93 ? 4.128 13.764 -1.053 1.00 88.50 93 ASN A O 1
ATOM 710 N N . PHE A 1 94 ? 2.419 12.597 -1.897 1.00 87.88 94 PHE A N 1
ATOM 711 C CA . PHE A 1 94 ? 1.450 13.695 -1.851 1.00 87.88 94 PHE A CA 1
ATOM 712 C C . PHE A 1 94 ? 0.048 13.163 -1.552 1.00 87.88 94 PHE A C 1
ATOM 714 O O . PHE A 1 94 ? -0.337 12.101 -2.043 1.00 87.88 94 PHE A O 1
ATOM 721 N N . GLY A 1 95 ? -0.733 13.905 -0.760 1.00 90.94 95 GLY A N 1
ATOM 722 C CA . GLY A 1 95 ? -2.086 13.502 -0.374 1.00 90.94 95 GLY A CA 1
ATOM 723 C C . GLY A 1 95 ? -2.097 12.121 0.288 1.00 90.94 95 GLY A C 1
ATOM 724 O O . GLY A 1 95 ? -1.440 11.911 1.307 1.00 90.94 95 GLY A O 1
ATOM 725 N N . THR A 1 96 ? -2.824 11.176 -0.307 1.00 92.06 96 THR A N 1
ATOM 726 C CA . THR A 1 96 ? -2.943 9.777 0.146 1.00 92.06 96 THR A CA 1
ATOM 727 C C . THR A 1 96 ? -2.068 8.801 -0.651 1.00 92.06 96 THR A C 1
ATOM 729 O O . THR A 1 96 ? -2.251 7.586 -0.544 1.00 92.06 96 THR A O 1
ATOM 732 N N . VAL A 1 97 ? -1.122 9.313 -1.448 1.00 96.06 97 VAL A N 1
ATOM 733 C CA . VAL A 1 97 ? -0.211 8.514 -2.277 1.00 96.06 97 VAL A CA 1
ATOM 734 C C . VAL A 1 97 ? 1.071 8.198 -1.515 1.00 96.06 97 VAL A C 1
ATOM 736 O O . VAL A 1 97 ? 1.795 9.088 -1.061 1.00 96.06 97 VAL A O 1
ATOM 739 N N . TRP A 1 98 ? 1.380 6.909 -1.450 1.00 97.81 98 TRP A N 1
ATOM 740 C CA . TRP A 1 98 ? 2.588 6.361 -0.853 1.00 97.81 98 TRP A CA 1
ATOM 741 C C . TRP A 1 98 ? 3.438 5.719 -1.945 1.00 97.81 98 TRP A C 1
ATOM 743 O O . TRP A 1 98 ? 2.918 4.998 -2.798 1.00 97.81 98 TRP A O 1
ATOM 753 N N . ARG A 1 99 ? 4.749 5.953 -1.904 1.00 96.31 99 ARG A N 1
ATOM 754 C CA . ARG A 1 99 ? 5.702 5.531 -2.935 1.00 96.31 99 ARG A CA 1
ATOM 755 C C . ARG A 1 99 ? 6.744 4.568 -2.380 1.00 96.31 99 ARG A C 1
ATOM 757 O O . ARG A 1 99 ? 7.199 4.726 -1.252 1.00 96.31 99 ARG A O 1
ATOM 764 N N . PHE A 1 100 ? 7.148 3.603 -3.192 1.00 94.19 100 PHE A N 1
ATOM 765 C CA . PHE A 1 100 ? 8.224 2.672 -2.903 1.00 94.19 100 PHE A CA 1
ATOM 766 C C . PHE A 1 100 ? 9.121 2.503 -4.130 1.00 94.19 100 PHE A C 1
ATOM 768 O O . PHE A 1 100 ? 8.682 2.000 -5.166 1.00 94.19 100 PHE A O 1
ATOM 775 N N . ASP A 1 101 ? 10.379 2.916 -3.985 1.00 90.88 101 ASP A N 1
ATOM 776 C CA . ASP A 1 101 ? 11.416 2.832 -5.015 1.00 90.88 101 ASP A CA 1
ATOM 777 C C . ASP A 1 101 ? 12.471 1.817 -4.566 1.00 90.88 101 ASP A C 1
ATOM 779 O O . ASP A 1 101 ? 13.395 2.151 -3.817 1.00 90.88 101 ASP A O 1
ATOM 783 N N . PRO A 1 102 ? 12.316 0.538 -4.927 1.00 83.75 102 PRO A N 1
ATOM 784 C CA . PRO A 1 102 ? 13.290 -0.464 -4.544 1.00 83.75 102 PRO A CA 1
ATOM 785 C C . PRO A 1 10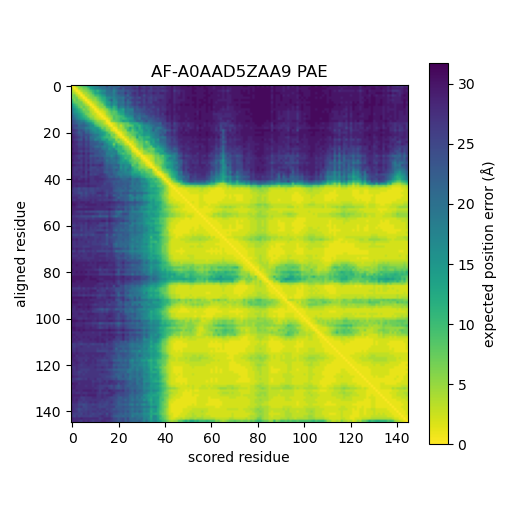2 ? 14.578 -0.372 -5.381 1.00 83.75 102 PRO A C 1
ATOM 787 O O . PRO A 1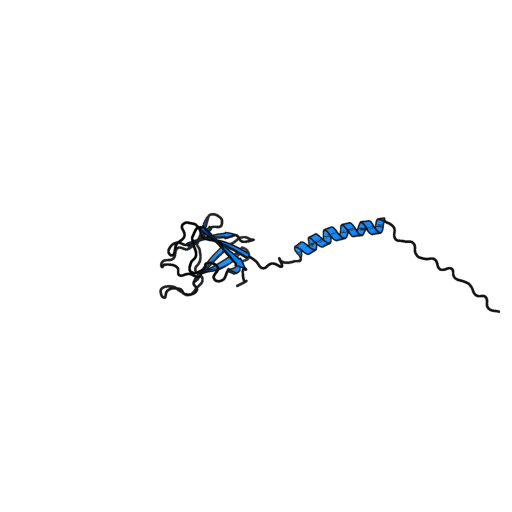 102 ? 14.542 -0.002 -6.549 1.00 83.75 102 PRO A O 1
ATOM 790 N N . GLN A 1 103 ? 15.705 -0.822 -4.817 1.00 84.19 103 GLN A N 1
ATOM 791 C CA . GLN A 1 103 ? 16.957 -0.980 -5.578 1.00 84.19 103 GLN A CA 1
ATOM 792 C C . GLN A 1 103 ? 16.879 -2.123 -6.606 1.00 84.19 103 GLN A C 1
ATOM 794 O O . GLN A 1 103 ? 17.430 -2.011 -7.695 1.00 84.19 103 GLN A O 1
ATOM 799 N N . ASP A 1 104 ? 16.151 -3.194 -6.271 1.00 84.25 104 ASP A N 1
ATOM 800 C CA . ASP A 1 104 ? 15.889 -4.341 -7.153 1.00 84.25 104 ASP A CA 1
ATOM 801 C C . ASP A 1 104 ? 14.401 -4.428 -7.521 1.00 84.25 104 ASP A C 1
ATOM 803 O O . ASP A 1 104 ? 13.553 -4.064 -6.696 1.00 84.25 104 ASP A O 1
ATOM 807 N N . PRO A 1 105 ? 14.035 -5.010 -8.677 1.00 85.56 105 PRO A N 1
ATOM 808 C CA . PRO A 1 105 ? 12.640 -5.247 -9.027 1.00 85.56 105 PRO A CA 1
ATOM 809 C C . PRO A 1 105 ? 11.848 -5.924 -7.899 1.00 85.56 105 PRO A C 1
ATOM 811 O O . PRO A 1 105 ? 12.249 -6.934 -7.318 1.00 85.56 105 PRO A O 1
ATOM 814 N N . THR A 1 106 ? 10.692 -5.353 -7.580 1.00 84.88 106 THR A N 1
ATOM 815 C CA . THR A 1 106 ? 9.725 -5.944 -6.663 1.00 84.88 106 THR A CA 1
ATOM 816 C C . THR A 1 106 ? 9.113 -7.211 -7.253 1.00 84.88 106 THR A C 1
ATOM 818 O O . THR A 1 106 ? 8.783 -7.295 -8.435 1.00 84.88 106 THR A O 1
ATOM 821 N N . LEU A 1 107 ? 8.949 -8.204 -6.384 1.00 89.06 107 LEU A N 1
ATOM 822 C CA . LEU A 1 107 ? 8.367 -9.509 -6.677 1.00 89.06 107 LEU A CA 1
ATOM 823 C C . LEU A 1 107 ? 7.048 -9.640 -5.908 1.00 89.06 107 LEU A C 1
ATOM 825 O O . LEU A 1 107 ? 7.087 -9.786 -4.677 1.00 89.06 107 LEU A O 1
ATOM 829 N N . PRO A 1 108 ? 5.896 -9.522 -6.587 1.00 89.25 108 PRO A N 1
ATOM 830 C CA . PRO A 1 108 ? 4.594 -9.726 -5.967 1.00 89.25 108 PRO A CA 1
ATOM 831 C C . PRO A 1 108 ? 4.386 -11.216 -5.618 1.00 89.25 108 PRO A C 1
ATOM 833 O O . PRO A 1 108 ? 5.091 -12.078 -6.146 1.00 89.25 108 PRO A O 1
ATOM 836 N N . PRO A 1 109 ? 3.436 -11.562 -4.729 1.00 94.94 109 PRO A N 1
ATOM 837 C CA . PRO A 1 109 ? 2.426 -10.696 -4.122 1.00 94.94 109 PRO A CA 1
ATOM 838 C C . PRO A 1 109 ? 2.947 -9.838 -2.963 1.00 94.94 109 PRO A C 1
ATOM 840 O O . PRO A 1 109 ? 3.854 -10.242 -2.225 1.00 94.94 109 PRO A O 1
ATOM 843 N N . PHE A 1 110 ? 2.319 -8.671 -2.784 1.00 95.31 110 PHE A N 1
ATOM 844 C CA . PHE A 1 110 ? 2.646 -7.713 -1.727 1.00 95.31 110 PHE A CA 1
ATOM 845 C C . PHE A 1 110 ? 1.594 -7.706 -0.623 1.00 95.31 110 PHE A C 1
ATOM 847 O O . PHE A 1 110 ? 0.400 -7.534 -0.872 1.00 95.31 110 PHE A O 1
ATOM 854 N N . SER A 1 111 ? 2.060 -7.827 0.616 1.00 96.94 111 SER A N 1
ATOM 855 C CA . SER A 1 111 ? 1.299 -7.431 1.797 1.00 96.94 111 SER A CA 1
ATOM 856 C C . SER A 1 111 ? 1.620 -5.980 2.138 1.00 96.94 111 SER A C 1
ATOM 858 O O . SER A 1 111 ? 2.787 -5.596 2.102 1.00 96.94 111 SER A O 1
ATOM 860 N N . ILE A 1 112 ? 0.611 -5.192 2.502 1.00 97.62 112 ILE A N 1
ATOM 861 C CA . ILE A 1 112 ? 0.781 -3.791 2.903 1.00 97.62 112 ILE A CA 1
ATOM 862 C C . ILE A 1 112 ? 0.424 -3.650 4.381 1.00 97.62 112 ILE A C 1
ATOM 864 O O . ILE A 1 112 ? -0.624 -4.122 4.820 1.00 97.62 112 ILE A O 1
ATOM 868 N N . LYS A 1 113 ? 1.300 -3.006 5.149 1.00 98.00 113 LYS A N 1
ATOM 869 C CA . LYS A 1 113 ? 1.069 -2.594 6.531 1.00 98.00 113 LYS A CA 1
ATOM 870 C C . LYS A 1 113 ? 0.779 -1.100 6.562 1.00 98.00 113 LYS A C 1
ATOM 872 O O . LYS A 1 113 ? 1.535 -0.321 5.992 1.00 98.00 113 LYS A O 1
ATOM 877 N N . ILE A 1 114 ? -0.292 -0.729 7.244 1.00 97.88 114 ILE A N 1
ATOM 878 C CA . ILE A 1 114 ? -0.714 0.643 7.510 1.00 97.88 114 ILE A CA 1
ATOM 879 C C . ILE A 1 114 ? -0.514 0.895 9.002 1.00 97.88 114 ILE A C 1
ATOM 881 O O . ILE A 1 114 ? -0.971 0.097 9.824 1.00 97.88 114 ILE A O 1
ATOM 885 N N . THR A 1 115 ? 0.140 1.999 9.342 1.00 97.81 115 THR A N 1
ATOM 886 C CA . THR A 1 115 ? 0.214 2.516 10.709 1.00 97.81 115 THR A CA 1
ATOM 887 C C . THR A 1 115 ? -0.669 3.754 10.803 1.00 97.81 115 THR A C 1
ATOM 889 O O . THR A 1 115 ? -0.549 4.661 9.976 1.00 97.81 115 THR A O 1
ATOM 892 N N . ASP A 1 116 ? -1.593 3.776 11.763 1.00 95.88 116 ASP A N 1
ATOM 893 C CA . ASP A 1 116 ? -2.490 4.918 11.961 1.00 95.88 116 ASP A CA 1
ATOM 894 C C . ASP A 1 116 ? -1.900 5.982 12.907 1.00 95.88 116 ASP A C 1
ATOM 896 O O . ASP A 1 116 ? -0.821 5.824 13.483 1.00 95.88 116 ASP A O 1
ATOM 900 N N . SER A 1 117 ? -2.605 7.102 13.072 1.00 96.00 117 SER A N 1
ATOM 901 C CA . SER A 1 117 ? -2.205 8.192 13.976 1.00 96.00 117 SER A CA 1
ATOM 902 C C . SER A 1 117 ? -2.165 7.816 15.459 1.00 96.00 117 SER A C 1
ATOM 904 O O . SER A 1 117 ? -1.553 8.532 16.246 1.00 96.00 117 SER A O 1
ATOM 906 N N . GLN A 1 118 ? -2.772 6.693 15.842 1.00 95.31 118 GLN A N 1
ATOM 907 C CA . GLN A 1 118 ? -2.692 6.125 17.188 1.00 95.31 118 GLN A CA 1
ATOM 908 C C . GLN A 1 118 ? -1.564 5.086 17.302 1.00 95.31 118 GLN A C 1
ATOM 910 O O . GLN A 1 118 ? -1.471 4.383 18.307 1.00 95.31 118 GLN A O 1
ATOM 915 N N . ASN A 1 119 ? -0.705 4.984 16.282 1.00 96.38 119 ASN A N 1
ATOM 916 C CA . ASN A 1 119 ? 0.395 4.030 16.185 1.00 96.38 119 ASN A CA 1
ATOM 917 C C . ASN A 1 119 ? -0.058 2.554 16.166 1.00 96.38 119 ASN A C 1
ATOM 919 O O . ASN A 1 119 ? 0.715 1.650 16.489 1.00 96.38 119 ASN A O 1
ATOM 923 N N . ASN A 1 120 ? -1.309 2.284 15.773 1.00 95.69 120 ASN A N 1
ATOM 924 C CA . ASN A 1 120 ? -1.795 0.924 15.558 1.00 95.69 120 ASN A CA 1
ATOM 925 C C . ASN A 1 120 ? -1.335 0.404 14.196 1.00 95.69 120 ASN A C 1
ATOM 927 O O . ASN A 1 120 ? -1.419 1.125 13.203 1.00 95.69 120 ASN A O 1
ATOM 931 N N . ASN A 1 121 ? -0.957 -0.874 14.130 1.00 96.88 121 ASN A N 1
ATOM 932 C CA . ASN A 1 121 ? -0.593 -1.535 12.880 1.00 96.88 121 ASN A CA 1
ATOM 933 C C . ASN A 1 121 ? -1.729 -2.411 12.346 1.00 96.88 121 ASN A C 1
ATOM 935 O O . ASN A 1 121 ? -2.318 -3.223 13.062 1.00 96.88 121 ASN A O 1
ATOM 939 N N . PHE A 1 122 ? -1.986 -2.278 11.051 1.00 97.12 122 PHE A N 1
ATOM 940 C CA . PHE A 1 122 ? -2.968 -3.056 10.312 1.00 97.12 122 PHE A CA 1
ATOM 941 C C . PHE A 1 122 ? -2.333 -3.639 9.059 1.00 97.12 122 PHE A C 1
ATOM 943 O O . PHE A 1 122 ? -1.617 -2.940 8.348 1.00 97.12 122 PHE A O 1
ATOM 950 N N . VAL A 1 123 ? -2.601 -4.907 8.763 1.00 97.44 123 VAL A N 1
ATOM 951 C CA . VAL A 1 123 ? -2.024 -5.613 7.619 1.00 97.44 123 VAL A CA 1
ATOM 952 C C . VAL A 1 123 ? -3.116 -6.038 6.647 1.00 97.44 123 VAL A C 1
ATOM 954 O O . VAL A 1 123 ? -4.042 -6.769 6.997 1.00 97.44 123 VAL A O 1
ATOM 957 N N . ALA A 1 124 ? -2.946 -5.612 5.398 1.00 97.50 124 ALA A N 1
ATOM 958 C CA . ALA A 1 124 ? -3.618 -6.140 4.224 1.00 97.50 124 ALA A CA 1
ATOM 959 C C . ALA A 1 124 ? -2.723 -7.218 3.597 1.00 97.50 124 ALA A C 1
ATOM 961 O O . ALA A 1 124 ? -1.750 -6.921 2.896 1.00 97.50 124 ALA A O 1
ATOM 962 N N . LYS A 1 125 ? -3.011 -8.486 3.896 1.00 96.50 125 LYS A N 1
ATOM 963 C CA . LYS A 1 125 ? -2.184 -9.617 3.457 1.00 96.50 125 LYS A CA 1
ATOM 964 C C . LYS A 1 125 ? -2.370 -9.879 1.963 1.00 96.50 125 LYS A C 1
ATOM 966 O O . LYS A 1 125 ? -3.492 -10.099 1.523 1.00 96.50 125 LYS A O 1
ATOM 971 N N . ASN A 1 126 ? -1.267 -9.913 1.215 1.00 96.31 126 ASN A N 1
ATOM 972 C CA . ASN A 1 126 ? -1.214 -10.228 -0.220 1.00 96.31 126 ASN A CA 1
ATOM 973 C C . ASN A 1 126 ? -2.247 -9.462 -1.066 1.00 96.31 126 ASN A C 1
ATOM 975 O O . ASN A 1 126 ? -2.780 -9.999 -2.034 1.00 96.31 126 ASN A O 1
ATOM 979 N N . VAL A 1 127 ? -2.540 -8.216 -0.681 1.00 97.75 127 VAL A N 1
ATOM 980 C CA . VAL A 1 127 ? -3.575 -7.392 -1.317 1.00 97.75 127 VAL A CA 1
ATOM 981 C C . VAL A 1 127 ? -3.221 -7.011 -2.751 1.00 97.75 127 VAL A C 1
ATOM 983 O O . VAL A 1 127 ? -4.116 -6.860 -3.575 1.00 97.75 127 VAL A O 1
ATOM 986 N N . ILE A 1 128 ? -1.927 -6.906 -3.067 1.00 97.56 128 ILE A N 1
ATOM 987 C CA . ILE A 1 128 ? -1.460 -6.733 -4.443 1.00 97.56 128 ILE A CA 1
ATOM 988 C C . ILE A 1 128 ? -1.046 -8.113 -4.981 1.00 97.56 128 ILE A C 1
ATOM 990 O O . ILE A 1 128 ? -0.050 -8.670 -4.502 1.00 97.56 128 ILE A O 1
ATOM 994 N N . PRO A 1 129 ? -1.799 -8.699 -5.932 1.00 96.62 129 PRO A N 1
ATOM 995 C CA . PRO A 1 129 ? -1.572 -10.061 -6.422 1.00 96.62 129 PRO A CA 1
ATOM 996 C C . PRO A 1 129 ? -0.373 -10.146 -7.386 1.00 96.62 129 PRO A C 1
ATOM 998 O O . PRO A 1 129 ? 0.093 -9.116 -7.857 1.00 96.62 129 PRO A O 1
ATOM 1001 N N . PRO A 1 130 ? 0.124 -11.348 -7.745 1.00 93.81 130 PRO A N 1
ATOM 1002 C CA . PRO A 1 130 ? 1.269 -11.523 -8.653 1.00 93.81 130 PRO A CA 1
ATOM 1003 C C . PRO A 1 130 ? 1.149 -10.833 -10.022 1.00 93.81 130 PRO A C 1
ATOM 1005 O O . PRO A 1 130 ? 2.138 -10.364 -10.571 1.00 93.81 130 PRO A O 1
ATOM 1008 N N . ASN A 1 131 ? -0.060 -10.764 -10.570 1.00 92.44 131 ASN A N 1
ATOM 1009 C CA . ASN A 1 131 ? -0.387 -10.223 -11.892 1.00 92.44 131 ASN A CA 1
ATOM 1010 C C . ASN A 1 131 ? -1.107 -8.868 -11.803 1.00 92.44 131 ASN A C 1
ATOM 1012 O O . ASN A 1 131 ? -1.995 -8.573 -12.610 1.00 92.44 131 ASN A O 1
ATOM 1016 N N . TRP A 1 132 ? -0.772 -8.080 -10.781 1.00 95.56 132 TRP A N 1
ATOM 1017 C CA . TRP A 1 132 ? -1.356 -6.765 -10.576 1.00 95.56 132 TRP A CA 1
ATOM 1018 C C . TRP A 1 132 ? -1.147 -5.862 -11.799 1.00 95.56 132 TRP A C 1
ATOM 1020 O O . TRP A 1 132 ? -0.144 -5.942 -12.507 1.00 95.56 132 TRP A O 1
ATOM 1030 N N . LYS A 1 133 ? -2.124 -4.993 -12.049 1.00 96.25 133 LYS A N 1
ATOM 1031 C CA . LYS A 1 133 ? -2.089 -3.985 -13.108 1.00 96.25 133 LYS A CA 1
ATOM 1032 C C . LYS A 1 133 ? -2.026 -2.573 -12.523 1.00 96.25 133 LYS A C 1
ATOM 1034 O O . LYS A 1 133 ? -2.653 -2.333 -11.485 1.00 96.25 133 LYS A O 1
ATOM 1039 N N . PRO A 1 134 ? -1.321 -1.639 -13.183 1.00 96.31 134 PRO A N 1
ATOM 1040 C CA . PRO A 1 134 ? -1.436 -0.218 -12.883 1.00 96.31 134 PRO A CA 1
ATOM 1041 C C . PRO A 1 134 ? -2.869 0.275 -13.099 1.00 96.31 134 PRO A C 1
ATOM 1043 O O . PRO A 1 134 ? -3.664 -0.363 -13.794 1.00 96.31 134 PRO A O 1
ATOM 1046 N N . ASN A 1 135 ? -3.198 1.418 -12.504 1.00 97.50 135 ASN A N 1
ATOM 1047 C CA . ASN A 1 135 ? -4.532 2.014 -12.531 1.00 97.50 135 ASN A CA 1
ATOM 1048 C C . ASN A 1 135 ? -5.655 1.038 -12.118 1.00 97.50 135 ASN A C 1
ATOM 1050 O O . ASN A 1 135 ? -6.717 0.983 -12.734 1.00 97.50 135 ASN A O 1
ATOM 1054 N N . THR A 1 136 ? -5.398 0.213 -11.103 1.00 98.25 136 THR A N 1
ATOM 1055 C CA . THR A 1 136 ? -6.348 -0.796 -10.611 1.00 98.25 136 THR A CA 1
ATOM 1056 C C . THR A 1 136 ? -6.491 -0.681 -9.101 1.00 98.25 136 THR A C 1
ATOM 1058 O O . THR A 1 136 ? -5.511 -0.431 -8.399 1.00 98.25 136 THR A O 1
ATOM 1061 N N . VAL A 1 137 ? -7.713 -0.866 -8.602 1.00 98.44 137 VAL A N 1
ATOM 1062 C CA . VAL A 1 137 ? -8.026 -0.828 -7.171 1.00 98.44 137 VAL A CA 1
ATOM 1063 C C . VAL A 1 137 ? -8.119 -2.246 -6.621 1.00 98.44 137 VAL A C 1
ATOM 1065 O O . VAL A 1 137 ? -8.872 -3.066 -7.142 1.00 98.44 137 VAL A O 1
ATOM 1068 N N . TYR A 1 138 ? -7.391 -2.508 -5.540 1.00 98.25 138 TYR A N 1
ATOM 1069 C CA . TYR A 1 138 ? -7.497 -3.732 -4.748 1.00 98.25 138 TYR A CA 1
ATOM 1070 C C . TYR A 1 138 ? -8.041 -3.385 -3.365 1.00 98.25 138 TYR A C 1
ATOM 1072 O O . TYR A 1 138 ? -7.599 -2.416 -2.756 1.00 98.25 138 TYR A O 1
ATOM 1080 N N . THR A 1 139 ? -8.982 -4.164 -2.843 1.00 97.31 139 THR A N 1
ATOM 1081 C CA . THR A 1 139 ? -9.592 -3.919 -1.527 1.00 97.31 139 THR A CA 1
ATOM 1082 C C . THR A 1 139 ? -9.320 -5.102 -0.612 1.00 97.31 139 THR A C 1
ATOM 1084 O O . THR A 1 139 ? -9.377 -6.250 -1.047 1.00 97.31 139 THR A O 1
ATOM 1087 N N . ALA A 1 140 ? -9.028 -4.833 0.660 1.00 95.81 140 ALA A N 1
ATOM 1088 C CA . ALA A 1 140 ? -8.785 -5.876 1.649 1.00 95.81 140 ALA A CA 1
ATOM 1089 C C . ALA A 1 140 ? -9.414 -5.556 3.006 1.00 95.81 140 ALA A C 1
ATOM 1091 O O . ALA A 1 140 ? -9.498 -4.398 3.425 1.00 95.81 140 ALA A O 1
ATOM 1092 N N . ASN A 1 141 ? -9.781 -6.628 3.710 1.00 95.31 141 ASN A N 1
ATOM 1093 C CA . ASN A 1 141 ? -10.008 -6.591 5.147 1.00 95.31 141 ASN A CA 1
ATOM 1094 C C . ASN A 1 141 ? -8.657 -6.506 5.858 1.00 95.31 141 ASN A C 1
ATOM 1096 O O . ASN A 1 141 ? -7.711 -7.219 5.515 1.00 95.31 141 ASN A O 1
ATOM 1100 N N . LEU A 1 142 ? -8.580 -5.630 6.848 1.00 95.44 142 LEU A N 1
ATOM 1101 C CA . LEU A 1 142 ? -7.379 -5.381 7.617 1.00 95.44 142 LEU A CA 1
ATOM 1102 C C . LEU A 1 142 ? -7.365 -6.244 8.872 1.00 95.44 142 LEU A C 1
ATOM 1104 O O . LEU A 1 142 ? -8.315 -6.256 9.653 1.00 95.44 142 LEU A O 1
ATOM 1108 N N . VAL A 1 143 ? -6.244 -6.924 9.086 1.00 94.62 143 VAL A N 1
ATOM 1109 C CA . VAL A 1 143 ? -5.976 -7.666 10.318 1.00 94.62 143 VAL A CA 1
ATOM 1110 C C . VAL A 1 143 ? -5.068 -6.817 11.194 1.00 94.62 143 VAL A C 1
ATOM 1112 O O . VAL A 1 143 ? -4.091 -6.251 10.704 1.00 94.62 143 VAL A O 1
ATOM 1115 N N . ARG A 1 144 ? -5.383 -6.700 12.485 1.00 92.69 144 ARG A N 1
ATOM 1116 C CA . ARG A 1 144 ? -4.501 -6.015 13.435 1.00 92.69 144 ARG A CA 1
ATOM 1117 C C . ARG A 1 144 ? -3.207 -6.819 13.594 1.00 92.69 144 ARG A C 1
ATOM 1119 O O . ARG A 1 144 ? -3.281 -8.037 13.752 1.00 92.69 144 ARG A O 1
ATOM 1126 N N . ALA A 1 145 ? -2.064 -6.146 13.504 1.00 88.12 145 ALA A N 1
ATOM 1127 C CA . ALA A 1 145 ? -0.734 -6.756 13.522 1.00 88.12 145 ALA A CA 1
ATOM 1128 C C . ALA A 1 145 ? 0.058 -6.412 14.782 1.00 88.12 145 ALA A C 1
ATOM 1130 O O . ALA A 1 145 ? -0.207 -5.337 15.368 1.00 88.12 145 ALA A O 1
#

Radius of gyration: 30.06 Å; Cα contacts (8 Å, |Δi|>4): 242; chains: 1; bounding box: 94×28×77 Å

Solvent-accessible surface area (backbone atoms only — not comparable to full-atom values): 8577 Å² total; per-residue (Å²): 138,84,85,83,82,83,79,82,86,76,80,81,80,81,84,58,73,72,70,59,59,62,56,60,63,55,50,59,59,50,52,57,50,47,67,71,68,48,70,71,91,62,75,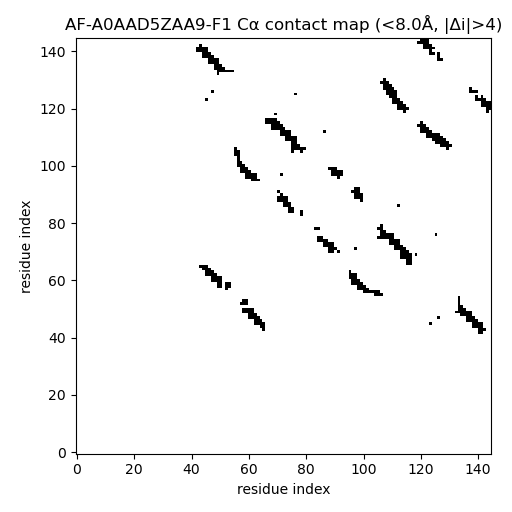56,53,38,37,39,32,28,38,70,85,35,52,54,56,36,40,37,36,35,53,52,54,94,70,58,75,71,47,42,27,39,28,50,78,64,60,57,92,94,47,83,91,53,77,44,71,40,47,81,70,59,96,56,30,35,33,38,75,52,96,56,72,60,46,59,31,31,22,42,38,42,24,32,78,84,71,48,43,31,33,26,74,51,51,43,46,72,84,66,57,52,67,36,76,34,71,38,68,43,43,83,101

InterPro domains:
  IPR005795 Major pollen allergen Lol pI [PR00829] (48-63)
  IPR005795 Major pollen allergen Lol pI [PR00829] (96-113)
  IPR005795 Major pollen allergen Lol pI [PR00829] (116-133)
  IPR007117 Expansin, cellulose-binding-like domain [PF01357] (47-129)
  IPR007117 Expansin, cellulose-binding-like domain [PS50843] (66-140)
  IPR036749 Expansin, cellulose-binding-like domain superfamily [G3DSA:2.60.40.760] (45-143)
  IPR036749 Expansin, cellulose-binding-like domain superfamily [SSF49590] (45-139)

Organism: NCBI:txid198213

Mean predicted aligned error: 13.16 Å

Nearest PDB structures (foldseek):
  1whp-assembly1_A  TM=9.142E-01  e=8.662E-07  Phleum pratense
  3ft1-assembly4_D  TM=8.794E-01  e=1.813E-06  Phleum pratense
  1n10-assembly2_B  TM=8.367E-01  e=1.468E-06  Phleum pratense
  2hcz-assembly1_X  TM=8.426E-01  e=1.392E-06  Zea mays
  3ft9-assembly1_A  TM=8.803E-01  e=3.793E-06  Phleum pratense